Protein AF-A0A4Q4ZYZ2-F1 (afdb_monomer)

Foldseek 3Di:
DPPDPPQAPPAAWFDDPFFIFRDPDPGDHFDFDWDAFPPPQWTFTWGDDPPPWTWTWWWKDAPFKTFTTIDTNLVDDDHDPRMDIGRGFWHQDPQWIDGNAAFFWKWFADPVGTTTIITGRPPDDDPGDIDTDIDGHDDDPPPPPDPPDD

Secondary structure (DSSP, 8-state):
-----TTTTTPPPEEETTEEEE-SS-PPPP-EEEEE-SSTT-EEEEEPPSSSS-EEEEEEESTTEEEEEEEESTTSSPPPTT-EEESS-EEEETTEEEESSS-EEEEEE-TTSSEEEEEE-S-S---S--EEE-EEP-PPPGGG------

Radius of gyration: 15.95 Å; Cα contacts (8 Å, |Δi|>4): 291; chains: 1; bounding box: 36×44×42 Å

Sequence (150 aa):
MRPGHAEIDGRWITSNGSTLGLFVEDQPPVQVFTLESEKKGLVELHTYPIGIVDHALGLQGPPGLLTFVDLPNPRMGDPEDGTVKVWDTFRVSDGKLVNEGEGEWCAFPLQTGGWVVKWYDGSLAVIANYMPVEILMKEVDKGNHNNLQN

Solvent-accessible surface area (backbone atoms only — not comparable to full-atom values): 8968 Å² total; per-residue (Å²): 131,79,89,68,58,76,92,55,65,92,62,60,52,20,66,61,87,47,40,29,19,41,60,80,66,95,57,71,62,71,60,67,50,80,42,81,28,96,47,87,87,23,26,25,40,28,40,74,60,81,71,93,50,53,34,26,40,28,37,40,34,43,80,40,50,23,35,32,27,55,30,73,42,64,95,53,78,80,56,60,92,80,41,44,66,50,41,47,46,29,35,77,55,97,49,27,60,47,62,79,63,77,60,46,43,29,36,31,72,40,97,89,54,37,28,43,34,26,44,36,49,76,76,55,93,74,89,67,77,66,42,82,52,84,51,74,63,75,86,78,72,84,86,74,76,73,93,83,80,132

Nearest PDB structures (foldseek):
  8ae5-assembly2_D  TM=4.854E-01  e=6.035E+00  Macrolepiota procera
  1qwr-assembly2_B  TM=2.408E-01  e=3.606E+00  Bacillus subtilis

pLDDT: mean 87.0, std 15.0, range [35.97, 98.12]

Mean predicted aligned error: 6.72 Å

Structure (mmCIF, N/CA/C/O backbone):
data_AF-A0A4Q4ZYZ2-F1
#
_entry.id   AF-A0A4Q4ZYZ2-F1
#
loop_
_atom_site.group_PDB
_atom_site.id
_atom_site.type_symbol
_atom_site.label_atom_id
_atom_site.label_alt_id
_atom_site.label_comp_id
_atom_site.label_asym_id
_atom_site.label_entity_id
_atom_site.label_seq_id
_atom_site.pdbx_PDB_ins_code
_atom_site.Cartn_x
_atom_site.Cartn_y
_atom_site.Cartn_z
_atom_site.occupancy
_atom_site.B_iso_or_equiv
_atom_site.auth_seq_id
_atom_site.auth_comp_id
_atom_site.auth_asym_id
_atom_site.auth_atom_id
_atom_site.pdbx_PDB_model_num
ATOM 1 N N . MET A 1 1 ? -8.077 -20.537 -18.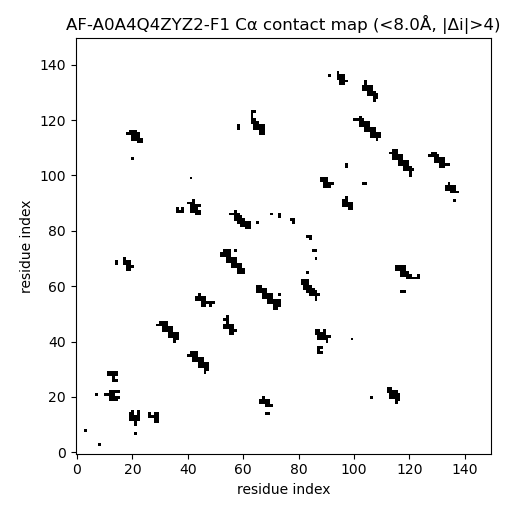767 1.00 40.81 1 MET A N 1
ATOM 2 C CA . MET A 1 1 ? -6.805 -19.996 -18.244 1.00 40.81 1 MET A CA 1
ATOM 3 C C . MET A 1 1 ? -6.846 -18.500 -18.465 1.00 40.81 1 MET A C 1
ATOM 5 O O . MET A 1 1 ? -6.880 -18.095 -19.619 1.00 40.81 1 MET A O 1
ATOM 9 N N . ARG A 1 2 ? -6.958 -17.687 -17.409 1.00 47.28 2 ARG A N 1
ATOM 10 C CA . ARG A 1 2 ? -6.663 -16.256 -17.567 1.00 47.28 2 ARG A CA 1
ATOM 11 C C . ARG A 1 2 ? -5.152 -16.157 -17.813 1.00 47.28 2 ARG A C 1
ATOM 13 O O . ARG A 1 2 ? -4.432 -16.927 -17.173 1.00 47.28 2 ARG A O 1
ATOM 20 N N . PRO A 1 3 ? -4.673 -15.331 -18.751 1.00 48.34 3 PRO A N 1
ATOM 21 C CA . PRO A 1 3 ? -3.246 -15.079 -18.867 1.00 48.34 3 PRO A CA 1
ATOM 22 C C . PRO A 1 3 ? -2.827 -14.365 -17.579 1.00 48.34 3 PRO A C 1
ATOM 24 O O . PRO A 1 3 ? -3.095 -13.182 -17.414 1.00 48.34 3 PRO A O 1
ATOM 27 N N . GLY A 1 4 ? -2.310 -15.123 -16.614 1.00 55.28 4 GLY A N 1
ATOM 28 C CA . GLY A 1 4 ? -1.750 -14.564 -15.392 1.00 55.28 4 GLY A CA 1
ATOM 29 C C . GLY A 1 4 ? -0.442 -13.869 -15.732 1.00 55.28 4 GLY A C 1
ATOM 30 O O . GLY A 1 4 ? 0.353 -14.392 -16.523 1.00 55.28 4 GLY A O 1
ATOM 31 N N . HIS A 1 5 ? -0.229 -12.683 -15.179 1.00 70.38 5 HIS A N 1
ATOM 32 C CA . HIS A 1 5 ? 1.033 -11.977 -15.320 1.00 70.38 5 HIS A CA 1
ATOM 33 C C . HIS A 1 5 ? 2.037 -12.649 -14.385 1.00 70.38 5 HIS A C 1
ATOM 35 O O . HIS A 1 5 ? 2.197 -12.252 -13.235 1.00 70.38 5 HIS A O 1
ATOM 41 N N . ALA A 1 6 ? 2.706 -13.697 -14.881 1.00 75.69 6 ALA A N 1
ATOM 42 C CA . ALA A 1 6 ? 3.619 -14.544 -14.103 1.00 75.69 6 ALA A CA 1
ATOM 43 C C . ALA A 1 6 ? 4.767 -13.774 -13.415 1.00 75.69 6 ALA A C 1
ATOM 45 O O . ALA A 1 6 ? 5.416 -14.298 -12.517 1.00 75.69 6 ALA A O 1
ATOM 46 N N . GLU A 1 7 ? 5.020 -12.534 -13.837 1.00 82.12 7 GLU A N 1
ATOM 47 C CA . GLU A 1 7 ? 5.998 -11.621 -13.242 1.00 82.12 7 GLU A CA 1
ATOM 48 C C . GLU A 1 7 ? 5.518 -10.938 -11.942 1.00 82.12 7 GLU A C 1
ATOM 50 O O . GLU A 1 7 ? 6.343 -10.405 -11.197 1.00 82.12 7 GLU A O 1
ATOM 55 N N . ILE A 1 8 ? 4.211 -10.971 -11.658 1.00 89.00 8 ILE A N 1
ATOM 56 C CA . ILE A 1 8 ? 3.557 -10.365 -10.485 1.00 89.00 8 ILE A CA 1
ATOM 57 C C . ILE A 1 8 ? 2.798 -11.410 -9.663 1.00 89.00 8 ILE A C 1
ATOM 59 O O . ILE A 1 8 ? 2.884 -11.407 -8.433 1.00 89.00 8 ILE A O 1
ATOM 63 N N . ASP A 1 9 ? 2.073 -12.308 -10.328 1.00 90.38 9 ASP A N 1
ATOM 64 C CA . ASP A 1 9 ? 1.175 -13.251 -9.667 1.00 90.38 9 ASP A CA 1
ATOM 65 C C . ASP A 1 9 ? 1.928 -14.145 -8.668 1.00 90.38 9 ASP A C 1
ATOM 67 O O . ASP A 1 9 ? 2.885 -14.841 -9.008 1.00 90.38 9 ASP A O 1
ATOM 71 N N . GLY A 1 10 ? 1.474 -14.136 -7.411 1.00 90.00 10 GLY A N 1
ATOM 72 C CA . GLY A 1 10 ? 2.050 -14.939 -6.328 1.00 90.00 10 GLY A CA 1
ATOM 73 C C . GLY A 1 10 ? 3.340 -14.383 -5.717 1.00 90.00 10 GLY A C 1
ATOM 74 O O . GLY A 1 10 ? 3.915 -15.033 -4.841 1.00 90.00 10 GLY A O 1
ATOM 75 N N . ARG A 1 11 ? 3.802 -13.199 -6.137 1.00 93.00 11 ARG A N 1
ATOM 76 C CA . ARG A 1 11 ? 4.959 -12.541 -5.520 1.00 93.00 11 ARG A CA 1
ATOM 77 C C . ARG A 1 11 ? 4.591 -11.877 -4.194 1.00 93.00 11 ARG A C 1
ATOM 79 O O . ARG A 1 11 ? 3.500 -11.339 -4.026 1.00 93.00 11 ARG A O 1
ATOM 86 N N . TRP A 1 12 ? 5.538 -11.896 -3.260 1.00 94.00 12 TRP A N 1
ATOM 87 C CA . TRP A 1 12 ? 5.416 -11.210 -1.978 1.00 94.00 12 TRP A CA 1
ATOM 88 C C . TRP A 1 12 ? 5.705 -9.718 -2.112 1.00 94.00 12 TRP A C 1
ATOM 90 O O . TRP A 1 12 ? 6.611 -9.329 -2.850 1.00 94.00 12 TRP A O 1
ATOM 100 N N . ILE A 1 13 ? 4.976 -8.903 -1.347 1.00 95.50 13 ILE A N 1
ATOM 101 C CA . ILE A 1 13 ? 5.343 -7.503 -1.134 1.00 95.50 13 ILE A CA 1
ATOM 102 C C . ILE A 1 13 ? 6.561 -7.459 -0.216 1.00 95.50 13 ILE A C 1
ATOM 104 O O . ILE A 1 13 ? 6.556 -8.034 0.875 1.00 95.50 13 ILE A O 1
ATOM 108 N N . THR A 1 14 ? 7.589 -6.756 -0.665 1.00 95.12 14 THR A N 1
ATOM 109 C CA . THR A 1 14 ? 8.820 -6.485 0.073 1.00 95.12 14 THR A CA 1
ATOM 110 C C . THR A 1 14 ? 9.033 -4.977 0.181 1.00 95.12 14 THR A C 1
ATOM 112 O O . THR A 1 14 ? 8.367 -4.194 -0.505 1.00 95.12 14 THR A O 1
ATOM 115 N N . SER A 1 15 ? 9.934 -4.555 1.066 1.00 92.56 15 SER A N 1
ATOM 116 C CA . SER A 1 15 ? 10.340 -3.156 1.195 1.00 92.56 15 SER A CA 1
ATOM 117 C C . SER A 1 15 ? 11.657 -2.885 0.461 1.00 92.56 15 SER A C 1
ATOM 119 O O . SER A 1 15 ? 12.556 -3.723 0.414 1.00 92.56 15 SER A O 1
ATOM 121 N N . ASN A 1 16 ? 11.771 -1.690 -0.114 1.00 91.62 16 ASN A N 1
ATOM 122 C CA . ASN A 1 16 ? 13.023 -1.098 -0.574 1.00 91.62 16 ASN A CA 1
ATOM 123 C C . ASN A 1 16 ? 13.097 0.321 0.003 1.00 91.62 16 ASN A C 1
ATOM 125 O O . ASN A 1 16 ? 12.386 1.230 -0.440 1.00 91.62 16 ASN A O 1
ATOM 129 N N . GLY A 1 17 ? 13.893 0.484 1.062 1.00 89.94 17 GLY A N 1
ATOM 130 C CA . GLY A 1 17 ? 13.773 1.643 1.945 1.00 89.94 17 GLY A CA 1
ATOM 131 C C . GLY A 1 17 ? 12.372 1.693 2.560 1.00 89.94 17 GLY A C 1
ATOM 132 O O . GLY A 1 17 ? 11.910 0.703 3.119 1.00 89.94 17 GLY A O 1
ATOM 133 N N . SER A 1 18 ? 11.680 2.825 2.416 1.00 91.94 18 SER A N 1
ATOM 134 C CA . SER A 1 18 ? 10.287 2.984 2.855 1.00 91.94 18 SER A CA 1
ATOM 135 C C . SER A 1 18 ? 9.255 2.568 1.807 1.00 91.94 18 SER A C 1
ATOM 137 O O . SER A 1 18 ? 8.070 2.571 2.104 1.00 91.94 18 SER A O 1
ATOM 139 N N . THR A 1 19 ? 9.645 2.252 0.570 1.00 95.88 19 THR A N 1
ATOM 140 C CA . THR A 1 19 ? 8.679 1.960 -0.503 1.00 95.88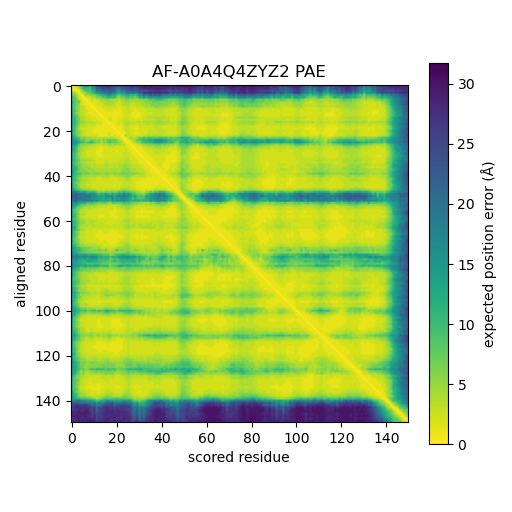 19 THR A CA 1
ATOM 141 C C . THR A 1 19 ? 8.354 0.473 -0.551 1.00 95.88 19 THR A C 1
ATOM 143 O O . THR A 1 19 ? 9.258 -0.357 -0.479 1.00 95.88 19 THR A O 1
ATOM 146 N N . LEU A 1 20 ? 7.076 0.137 -0.721 1.00 96.81 20 LEU A N 1
ATOM 147 C CA . LEU A 1 20 ? 6.588 -1.237 -0.801 1.00 96.81 20 LEU A CA 1
ATOM 148 C C . LEU A 1 20 ? 6.283 -1.637 -2.243 1.00 96.81 20 LEU A C 1
ATOM 150 O O . LEU A 1 20 ? 5.723 -0.870 -3.035 1.00 96.81 20 LEU A O 1
ATOM 154 N N . GLY A 1 21 ? 6.655 -2.863 -2.596 1.00 96.31 21 GLY A N 1
ATOM 155 C CA . GLY A 1 21 ? 6.537 -3.327 -3.967 1.00 96.31 21 GLY A CA 1
ATOM 156 C C . GLY A 1 21 ? 6.968 -4.768 -4.182 1.00 96.31 21 GLY A C 1
ATOM 157 O O . GLY A 1 21 ? 7.105 -5.551 -3.249 1.00 96.31 21 GLY A O 1
ATOM 158 N N . LEU A 1 22 ? 7.167 -5.110 -5.451 1.00 94.88 22 LEU A N 1
ATOM 159 C CA . LEU A 1 22 ? 7.639 -6.407 -5.924 1.00 94.88 22 LEU A CA 1
ATOM 160 C C . LEU A 1 22 ? 9.062 -6.225 -6.453 1.00 94.88 22 LEU A C 1
ATOM 162 O O . LEU A 1 22 ? 9.283 -6.094 -7.662 1.00 94.88 22 LEU A O 1
ATOM 166 N N . PHE A 1 23 ? 10.035 -6.155 -5.551 1.00 92.81 23 PHE A N 1
ATOM 167 C CA . PHE A 1 23 ? 11.424 -5.865 -5.915 1.00 92.81 23 PHE A CA 1
ATOM 168 C C . PHE A 1 23 ? 12.184 -7.121 -6.352 1.00 92.81 23 PHE A C 1
ATOM 170 O O . PHE A 1 23 ? 11.742 -8.243 -6.120 1.00 92.81 23 PHE A O 1
ATOM 177 N N . VAL A 1 24 ? 13.289 -6.942 -7.079 1.00 82.69 24 VAL A N 1
ATOM 178 C CA . VAL A 1 24 ? 14.095 -8.057 -7.619 1.00 82.69 24 VAL A CA 1
ATOM 179 C C . VAL A 1 24 ? 14.995 -8.674 -6.545 1.00 82.69 24 VAL A C 1
ATOM 181 O O . VAL A 1 24 ? 15.320 -9.854 -6.624 1.00 82.69 24 VAL A O 1
ATOM 184 N N . GLU A 1 25 ? 15.381 -7.886 -5.543 1.00 80.25 25 GLU A N 1
ATOM 185 C CA . GLU A 1 25 ? 16.189 -8.359 -4.424 1.00 80.25 25 GLU A CA 1
ATOM 186 C C . GLU A 1 25 ? 15.413 -9.336 -3.538 1.00 80.25 25 GLU A C 1
ATOM 188 O O . GLU A 1 25 ? 14.210 -9.176 -3.313 1.00 80.25 25 GLU A O 1
ATOM 193 N N . ASP A 1 26 ? 16.130 -10.329 -3.012 1.00 73.69 26 ASP A N 1
ATOM 194 C CA . ASP A 1 26 ? 15.601 -11.342 -2.099 1.00 73.69 26 ASP A CA 1
ATOM 195 C C . ASP A 1 26 ? 15.463 -10.766 -0.681 1.00 73.69 26 ASP A C 1
ATOM 197 O O . ASP A 1 26 ? 16.219 -11.082 0.238 1.00 73.69 26 ASP A O 1
ATOM 201 N N . GLN A 1 27 ? 14.535 -9.823 -0.535 1.00 84.44 27 GLN A N 1
ATOM 202 C CA . GLN A 1 27 ? 14.126 -9.272 0.752 1.00 84.44 27 GLN A CA 1
ATOM 203 C C . GLN A 1 27 ? 13.014 -10.149 1.346 1.00 84.44 27 GLN A C 1
ATOM 205 O O . GLN A 1 27 ? 12.161 -10.650 0.603 1.00 84.44 27 GLN A O 1
ATOM 210 N N . PRO A 1 28 ? 12.968 -10.328 2.678 1.00 89.25 28 PRO A N 1
ATOM 211 C CA . PRO A 1 28 ? 11.874 -11.052 3.302 1.00 89.25 28 PRO A CA 1
ATOM 212 C C . PRO A 1 28 ? 10.533 -10.348 3.021 1.00 89.25 28 PRO A C 1
ATOM 214 O O . PRO A 1 28 ? 10.484 -9.115 2.962 1.00 89.25 28 PRO A O 1
ATOM 217 N N . PRO A 1 29 ? 9.429 -11.106 2.878 1.00 92.44 29 PRO A N 1
ATOM 218 C CA . PRO A 1 29 ? 8.094 -10.530 2.785 1.00 92.44 29 PRO A CA 1
ATOM 219 C C . PRO A 1 29 ? 7.803 -9.610 3.969 1.00 92.44 29 PRO A C 1
ATOM 221 O O . PRO A 1 29 ? 8.149 -9.937 5.109 1.00 92.44 29 PRO A O 1
ATOM 224 N N . VAL A 1 30 ? 7.112 -8.500 3.714 1.00 92.75 30 VAL A N 1
ATOM 225 C CA . VAL A 1 30 ? 6.629 -7.631 4.790 1.00 92.75 30 VAL A CA 1
ATOM 226 C C . VAL A 1 30 ? 5.620 -8.397 5.639 1.00 92.75 30 VAL A C 1
ATOM 228 O O . VAL A 1 30 ? 4.642 -8.946 5.131 1.00 92.75 30 VAL A O 1
ATOM 231 N N . GLN A 1 31 ? 5.867 -8.426 6.946 1.00 93.25 31 GLN A N 1
ATOM 232 C CA . GLN A 1 31 ? 4.974 -9.018 7.933 1.00 93.25 31 GLN A CA 1
ATOM 233 C C . GLN A 1 31 ? 4.370 -7.915 8.787 1.00 93.25 31 GLN A C 1
ATOM 235 O O . GLN A 1 31 ? 5.077 -7.012 9.238 1.00 93.25 31 GLN A O 1
ATOM 240 N N . VAL A 1 32 ? 3.066 -8.018 9.024 1.00 93.69 32 VAL A N 1
ATOM 241 C CA . VAL A 1 32 ? 2.313 -7.050 9.816 1.00 93.69 32 VAL A CA 1
ATOM 242 C C . VAL A 1 32 ? 1.390 -7.738 10.804 1.00 93.69 32 VAL A C 1
ATOM 244 O O . VAL A 1 32 ? 0.969 -8.878 10.598 1.00 93.69 32 VAL A O 1
ATOM 247 N N . PHE A 1 33 ? 1.026 -7.005 11.845 1.00 92.38 33 PHE A N 1
ATOM 248 C CA . PHE A 1 33 ? -0.133 -7.276 12.676 1.00 92.38 33 PHE A CA 1
ATOM 249 C C . PHE A 1 33 ? -1.138 -6.131 12.531 1.00 92.38 33 PHE A C 1
ATOM 251 O O . PHE A 1 33 ? -0.781 -4.985 12.262 1.00 92.38 33 PHE A O 1
ATOM 258 N N . THR A 1 34 ? -2.417 -6.455 12.678 1.00 92.69 34 THR A N 1
ATOM 259 C CA . THR A 1 34 ? -3.501 -5.482 12.548 1.00 92.69 34 THR A CA 1
ATOM 260 C C . THR A 1 34 ? -3.849 -4.890 13.905 1.00 92.69 34 THR A C 1
ATOM 262 O O . THR A 1 34 ? -4.069 -5.645 14.856 1.00 92.69 34 THR A O 1
ATOM 265 N N . LEU A 1 35 ? -3.984 -3.569 13.974 1.00 93.62 35 LEU A N 1
ATOM 266 C CA . LEU A 1 35 ? -4.646 -2.869 15.076 1.00 93.62 35 LEU A CA 1
ATOM 267 C C . LEU A 1 35 ? -5.947 -2.242 14.570 1.00 93.62 35 LEU A C 1
ATOM 269 O O . LEU A 1 35 ? -6.052 -1.899 13.394 1.00 93.62 35 LEU A O 1
ATOM 273 N N . GLU A 1 36 ? -6.952 -2.114 15.434 1.00 94.44 36 GLU A N 1
ATOM 274 C CA . GLU A 1 36 ? -8.160 -1.361 15.084 1.00 94.44 36 GLU A CA 1
ATOM 275 C C . GLU A 1 36 ? -7.817 0.125 14.940 1.00 94.44 36 GLU A C 1
ATOM 277 O O . GLU A 1 36 ? -7.173 0.701 15.816 1.00 94.44 36 GLU A O 1
ATOM 282 N N . SER A 1 37 ? -8.261 0.733 13.840 1.00 94.31 37 SER A N 1
ATOM 283 C CA . SER A 1 37 ? -8.183 2.181 13.647 1.00 94.31 37 SER A CA 1
ATOM 284 C C . SER A 1 37 ? -9.233 2.888 14.509 1.00 94.31 37 SER A C 1
ATOM 286 O O . SER A 1 37 ? -10.291 2.334 14.823 1.00 94.31 37 SER A O 1
ATOM 288 N N . GLU A 1 38 ? -8.991 4.159 14.832 1.00 93.75 38 GLU A N 1
ATOM 289 C CA . GLU A 1 38 ? -10.004 5.042 15.429 1.00 93.75 38 GLU A CA 1
ATOM 290 C C . GLU A 1 38 ? -11.220 5.233 14.493 1.00 93.75 38 GLU A C 1
ATOM 292 O O . GLU A 1 38 ? -12.331 5.536 14.942 1.00 93.75 38 GLU A O 1
ATOM 297 N N . LYS A 1 39 ? -11.037 5.002 13.185 1.00 93.94 39 LYS A N 1
ATOM 298 C CA . LYS A 1 39 ? -12.102 4.982 12.178 1.00 93.94 39 LYS A CA 1
ATOM 299 C C . LYS A 1 39 ? -12.779 3.612 12.147 1.00 93.94 39 LYS A C 1
ATOM 301 O O . LYS A 1 39 ? -12.167 2.573 11.904 1.00 93.94 39 LYS A O 1
ATOM 306 N N . LYS A 1 40 ? -14.096 3.612 12.363 1.00 93.50 40 LYS A N 1
ATOM 307 C CA . LYS A 1 40 ? -14.890 2.388 12.523 1.00 93.50 40 LYS A CA 1
ATOM 308 C C . LYS A 1 40 ? -14.780 1.452 11.312 1.00 93.50 40 LYS A C 1
ATOM 310 O O . LYS A 1 40 ? -15.204 1.792 10.211 1.00 93.50 40 LYS A O 1
ATOM 315 N N . GLY A 1 41 ? -14.353 0.215 11.563 1.00 92.50 41 GLY A N 1
ATOM 316 C CA . GLY A 1 41 ? -14.287 -0.840 10.545 1.00 92.50 41 GLY A CA 1
ATOM 317 C C . GLY A 1 41 ? -13.056 -0.760 9.639 1.00 92.50 41 GLY A C 1
ATOM 318 O O . GLY A 1 41 ? -13.058 -1.389 8.573 1.00 92.50 41 GLY A O 1
ATOM 319 N N . LEU A 1 42 ? -12.048 0.009 10.054 1.00 97.06 42 LEU A N 1
ATOM 320 C CA . LEU A 1 42 ? -10.731 0.085 9.438 1.00 97.06 42 LEU A CA 1
ATOM 321 C C . LEU A 1 42 ? -9.653 -0.422 10.397 1.00 97.06 42 LEU A C 1
ATOM 323 O O . LEU A 1 42 ? -9.873 -0.551 11.604 1.00 97.06 42 LEU A O 1
ATOM 327 N N . VAL A 1 43 ? -8.485 -0.710 9.840 1.00 96.44 43 VAL A N 1
ATOM 328 C CA . VAL A 1 43 ? -7.324 -1.233 10.554 1.00 96.44 43 VAL A CA 1
ATOM 329 C C . VAL A 1 43 ? -6.064 -0.447 10.207 1.00 96.44 43 VAL A C 1
ATOM 331 O O . VAL A 1 43 ? -5.922 0.076 9.100 1.00 96.44 43 VAL A O 1
ATOM 334 N N . GLU A 1 44 ? -5.138 -0.414 11.157 1.00 96.25 44 GLU A N 1
ATOM 335 C CA . GLU A 1 44 ? -3.744 -0.012 10.976 1.00 96.25 44 GLU A CA 1
ATOM 336 C C . GLU A 1 44 ? -2.897 -1.287 10.779 1.00 96.25 44 GLU A C 1
ATOM 338 O O . GLU A 1 44 ? -3.120 -2.302 11.450 1.00 96.25 44 GLU A O 1
ATOM 343 N N . LEU A 1 45 ? -1.939 -1.268 9.845 1.00 95.81 45 LEU A N 1
ATOM 344 C CA . LEU A 1 45 ? -1.068 -2.412 9.536 1.00 95.81 45 LEU A CA 1
ATOM 345 C C . LEU A 1 45 ? 0.333 -2.182 10.103 1.00 95.81 45 LEU A C 1
ATOM 347 O O . LEU A 1 45 ? 1.197 -1.652 9.410 1.00 95.81 45 LEU A O 1
ATOM 351 N N . HIS A 1 46 ? 0.574 -2.579 11.346 1.00 94.12 46 HIS A N 1
ATOM 352 C CA . HIS A 1 46 ? 1.857 -2.339 12.006 1.00 94.12 46 HIS A CA 1
ATOM 353 C C . HIS A 1 46 ? 2.865 -3.436 11.684 1.00 94.12 46 HIS A C 1
ATOM 355 O O . HIS A 1 46 ? 2.522 -4.619 11.698 1.00 94.12 46 HIS A O 1
ATOM 361 N N . THR A 1 47 ? 4.113 -3.068 11.412 1.00 90.62 47 THR A N 1
ATOM 362 C CA . THR A 1 47 ? 5.204 -4.038 11.266 1.00 90.62 47 THR A CA 1
ATOM 363 C C . THR A 1 47 ? 5.786 -4.374 12.638 1.00 90.62 47 THR A C 1
ATOM 365 O O . THR A 1 47 ? 5.646 -3.621 13.605 1.00 90.62 47 THR A O 1
ATOM 368 N N . TYR A 1 48 ? 6.423 -5.541 12.765 1.00 78.38 48 TYR A N 1
ATOM 369 C CA . TYR A 1 48 ? 7.161 -5.850 13.989 1.00 78.38 48 TYR A CA 1
ATOM 370 C C . TYR A 1 48 ? 8.260 -4.803 14.200 1.00 78.38 48 TYR A C 1
ATOM 372 O O . TYR A 1 48 ? 8.960 -4.473 13.240 1.00 78.38 48 TYR A O 1
ATOM 380 N N . PRO A 1 49 ? 8.439 -4.294 15.430 1.00 63.16 49 PRO A N 1
ATOM 381 C CA . PRO A 1 49 ? 9.332 -3.175 15.666 1.00 63.16 49 PRO A CA 1
ATOM 382 C C . PRO A 1 49 ? 10.756 -3.516 15.221 1.00 63.16 49 PRO A C 1
ATOM 384 O O . PRO A 1 49 ? 11.407 -4.410 15.768 1.00 63.16 49 PRO A O 1
ATOM 387 N N . ILE A 1 50 ? 11.262 -2.759 14.248 1.00 54.50 50 ILE A N 1
ATOM 388 C CA . ILE A 1 50 ? 12.690 -2.703 13.944 1.00 54.50 50 ILE A CA 1
ATOM 389 C C . ILE A 1 50 ? 13.305 -1.748 14.981 1.0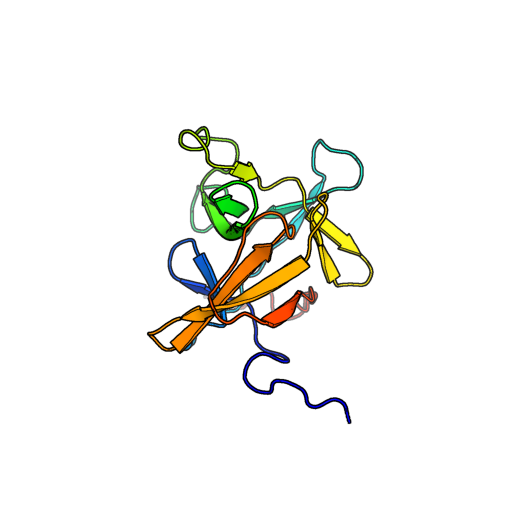0 54.50 50 ILE A C 1
ATOM 391 O O . ILE A 1 50 ? 13.528 -0.567 14.732 1.00 54.50 50 ILE A O 1
ATOM 395 N N . GLY A 1 51 ? 13.512 -2.240 16.207 1.00 61.72 51 GLY A N 1
ATOM 396 C CA . GLY A 1 51 ? 14.035 -1.443 17.324 1.00 61.72 51 GLY A CA 1
ATOM 397 C C . GLY A 1 51 ? 12.949 -0.855 18.234 1.00 61.72 51 GLY A C 1
ATOM 398 O O . GLY A 1 51 ? 12.085 -1.583 18.704 1.00 61.72 51 GLY A O 1
ATOM 399 N N . ILE A 1 52 ? 13.034 0.442 18.561 1.00 69.38 52 ILE A N 1
ATOM 400 C CA . ILE A 1 52 ?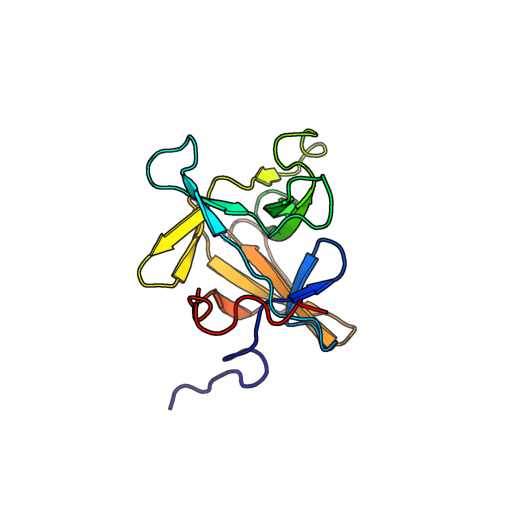 12.110 1.135 19.492 1.00 69.38 52 ILE A CA 1
ATOM 401 C C . ILE A 1 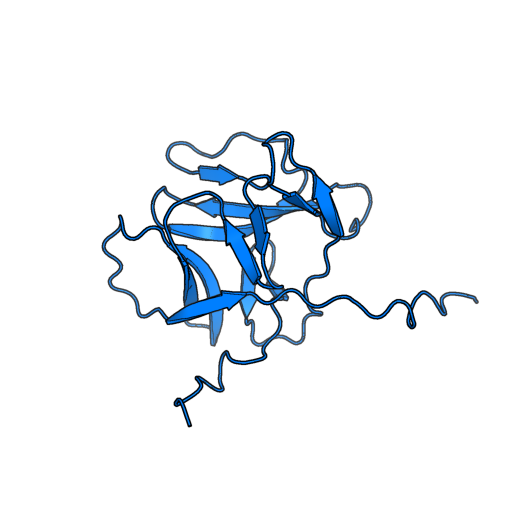52 ? 11.066 2.014 18.787 1.00 69.38 52 ILE A C 1
ATOM 403 O O . ILE A 1 52 ? 10.297 2.706 19.449 1.00 69.38 52 ILE A O 1
ATOM 407 N N . VAL A 1 53 ? 11.096 2.049 17.455 1.00 82.88 53 VAL A N 1
ATOM 408 C CA . VAL A 1 53 ? 10.238 2.905 16.633 1.00 82.88 53 VAL A CA 1
ATOM 409 C C . VAL A 1 53 ? 9.015 2.099 16.212 1.00 82.88 53 VAL A C 1
ATOM 411 O O . VAL A 1 53 ? 9.151 0.950 15.796 1.00 82.88 53 VAL A O 1
ATOM 414 N N . ASP A 1 54 ? 7.831 2.695 16.344 1.00 88.25 54 ASP A N 1
ATOM 415 C CA . ASP A 1 54 ? 6.598 2.130 15.798 1.00 88.25 54 ASP A CA 1
ATOM 416 C C . ASP A 1 54 ? 6.573 2.343 14.284 1.00 88.25 54 ASP A C 1
ATOM 418 O O . ASP A 1 54 ? 6.922 3.420 13.802 1.00 88.25 54 ASP A O 1
ATOM 422 N N . HIS A 1 55 ? 6.177 1.324 13.539 1.00 92.94 55 HIS A N 1
ATOM 423 C CA . HIS A 1 55 ? 6.130 1.350 12.085 1.00 92.94 55 HIS A CA 1
ATOM 424 C C . HIS A 1 55 ? 4.781 0.816 11.625 1.00 92.94 55 HIS A C 1
ATOM 426 O O . HIS A 1 55 ? 4.332 -0.230 12.098 1.00 92.94 55 HIS A O 1
ATOM 432 N N . ALA A 1 56 ? 4.158 1.505 10.674 1.00 95.06 56 ALA A N 1
ATOM 433 C CA . ALA A 1 56 ? 2.942 1.030 10.031 1.00 95.06 56 ALA A CA 1
ATOM 434 C C . ALA A 1 56 ? 3.012 1.211 8.523 1.00 95.06 56 ALA A C 1
ATOM 436 O O . ALA A 1 56 ? 3.567 2.189 8.021 1.00 95.06 56 ALA A O 1
ATOM 437 N N . LEU A 1 57 ? 2.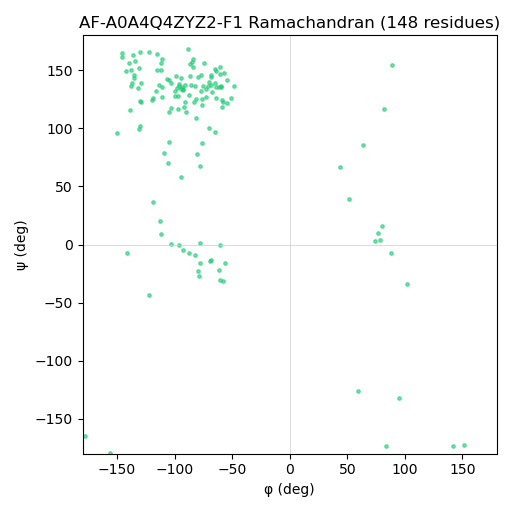406 0.281 7.791 1.00 96.75 57 LEU A N 1
ATOM 438 C CA . LEU A 1 57 ? 2.212 0.467 6.366 1.00 96.75 57 LEU A CA 1
ATOM 439 C C . LEU A 1 57 ? 1.208 1.596 6.150 1.00 96.75 57 LEU A C 1
ATOM 441 O O . LEU A 1 57 ? 0.260 1.767 6.916 1.00 96.75 57 LEU A O 1
ATOM 445 N N . GLY A 1 58 ? 1.407 2.356 5.087 1.00 96.75 58 GLY A N 1
ATOM 446 C CA . GLY A 1 58 ? 0.594 3.510 4.767 1.00 96.75 58 GLY A CA 1
ATOM 447 C C . GLY A 1 58 ? 0.631 3.856 3.292 1.00 96.75 58 GLY A C 1
ATOM 448 O O . GLY A 1 58 ? 1.259 3.191 2.471 1.00 96.75 58 GLY A O 1
ATOM 449 N N . LEU A 1 59 ? -0.084 4.918 2.963 1.00 97.19 59 LEU A N 1
ATOM 450 C CA . LEU A 1 59 ? -0.179 5.499 1.640 1.00 97.19 59 LEU A CA 1
ATOM 451 C C . LEU A 1 59 ? 0.354 6.927 1.704 1.00 97.19 59 LEU A C 1
ATOM 453 O O . LEU A 1 59 ? -0.105 7.728 2.522 1.00 97.19 59 LEU A O 1
ATOM 457 N N . GLN A 1 60 ? 1.313 7.244 0.834 1.00 96.19 60 GLN A N 1
ATOM 458 C CA . GLN A 1 60 ? 1.912 8.574 0.758 1.00 96.19 60 GLN A CA 1
ATOM 459 C C . GLN A 1 60 ? 2.107 9.031 -0.690 1.00 96.19 60 GLN A C 1
ATOM 461 O O . GLN A 1 60 ? 2.587 8.276 -1.539 1.00 96.19 60 GLN A O 1
ATOM 466 N N . GLY A 1 61 ? 1.769 10.284 -0.987 1.00 94.88 61 GLY A N 1
ATOM 467 C CA . GLY A 1 61 ? 1.974 10.869 -2.313 1.00 94.88 61 GLY A CA 1
ATOM 468 C C . GLY A 1 61 ? 0.971 11.968 -2.648 1.00 94.88 61 GLY A C 1
ATOM 469 O O . GLY A 1 61 ? 0.206 12.383 -1.782 1.00 94.88 61 GLY A O 1
ATOM 470 N N . PRO A 1 62 ? 0.957 12.466 -3.892 1.00 94.06 62 PRO A N 1
ATOM 471 C CA . PRO A 1 62 ? -0.054 13.422 -4.325 1.00 94.06 62 PRO A CA 1
ATOM 472 C C . PRO A 1 62 ? -1.460 12.789 -4.304 1.00 94.06 62 PRO A C 1
ATOM 474 O O . PRO A 1 62 ? -1.585 11.588 -4.574 1.00 94.06 62 PRO A O 1
ATOM 477 N N . PRO A 1 63 ? -2.526 13.575 -4.056 1.00 93.50 63 PRO A N 1
ATOM 478 C CA . PRO A 1 63 ? -3.898 13.128 -4.278 1.00 93.50 63 PRO A CA 1
ATOM 479 C C . PRO A 1 63 ? -4.030 12.493 -5.664 1.00 93.50 63 PRO A C 1
ATOM 481 O O . PRO A 1 63 ? -3.477 13.015 -6.633 1.00 93.50 63 PRO A O 1
ATOM 484 N N . GLY A 1 64 ? -4.723 11.363 -5.757 1.00 94.75 64 GLY A N 1
ATOM 485 C CA . GLY A 1 64 ? -4.884 10.645 -7.014 1.00 94.75 64 GLY A CA 1
ATOM 486 C C . GLY A 1 64 ? -4.006 9.416 -7.195 1.00 94.75 64 GLY A C 1
ATOM 487 O O . GLY A 1 64 ? -4.428 8.438 -7.811 1.00 94.75 64 GLY A O 1
ATOM 488 N N . LEU A 1 65 ? -2.779 9.439 -6.666 1.00 96.31 65 LEU A N 1
ATOM 489 C CA . LEU A 1 65 ? -1.828 8.340 -6.829 1.00 96.31 65 LEU A CA 1
ATOM 490 C C . LEU A 1 65 ? -0.895 8.243 -5.622 1.00 96.31 65 LEU A C 1
ATOM 492 O O . LEU A 1 65 ? 0.150 8.897 -5.555 1.00 96.31 65 LEU A O 1
ATOM 496 N N . LEU A 1 66 ? -1.260 7.373 -4.687 1.00 97.12 66 LEU A N 1
ATOM 497 C CA . LEU A 1 66 ? -0.554 7.201 -3.423 1.00 97.12 66 LEU A CA 1
ATOM 498 C C . LEU A 1 66 ? 0.361 5.984 -3.481 1.00 97.12 66 LEU A C 1
ATOM 500 O O . LEU A 1 66 ? -0.041 4.903 -3.896 1.00 97.12 66 LEU A O 1
ATOM 504 N N . THR A 1 67 ? 1.604 6.148 -3.056 1.00 97.62 67 THR A N 1
ATOM 505 C CA . THR A 1 67 ? 2.583 5.060 -3.001 1.00 97.62 67 THR A CA 1
ATOM 506 C C . THR A 1 67 ? 2.388 4.258 -1.721 1.00 97.62 67 THR A C 1
ATOM 508 O O . THR A 1 67 ? 2.207 4.853 -0.660 1.00 97.62 67 THR A O 1
ATOM 511 N N . PHE A 1 68 ? 2.430 2.927 -1.815 1.00 98.12 68 PHE A N 1
ATOM 512 C CA . PHE A 1 68 ? 2.394 2.056 -0.644 1.00 98.12 68 PHE A CA 1
ATOM 513 C C . PHE A 1 68 ? 3.758 2.073 0.047 1.00 98.12 68 PHE A C 1
ATOM 515 O O . PHE A 1 68 ? 4.786 1.852 -0.597 1.00 98.12 68 PHE A O 1
ATOM 522 N N . VAL A 1 69 ? 3.775 2.399 1.336 1.00 97.06 69 VAL A N 1
ATOM 523 C CA . VAL A 1 69 ? 4.999 2.716 2.080 1.00 97.06 69 VAL A CA 1
ATOM 524 C C . VAL A 1 69 ? 4.996 2.122 3.486 1.00 97.06 69 VAL A C 1
ATOM 526 O O . VAL A 1 69 ? 3.937 1.879 4.048 1.00 97.06 69 VAL A O 1
ATOM 529 N N . ASP A 1 70 ? 6.179 1.916 4.053 1.00 94.88 70 ASP A N 1
ATOM 530 C CA . ASP A 1 70 ? 6.421 1.723 5.486 1.00 94.88 70 ASP A CA 1
ATOM 531 C C . ASP A 1 70 ? 6.711 3.094 6.128 1.00 94.88 70 ASP A C 1
ATOM 533 O O . ASP A 1 70 ? 7.661 3.785 5.739 1.00 94.88 70 ASP A O 1
ATOM 537 N N . LEU A 1 71 ? 5.861 3.510 7.070 1.00 93.38 71 LEU A N 1
ATOM 538 C CA . LEU A 1 71 ? 5.920 4.799 7.755 1.00 93.38 71 LEU A CA 1
ATOM 539 C C . LEU A 1 71 ? 6.450 4.635 9.190 1.00 93.38 71 LEU A C 1
ATOM 541 O O . LEU A 1 71 ? 5.740 4.086 10.038 1.00 93.38 71 LEU A O 1
ATOM 545 N N . PRO A 1 72 ? 7.636 5.185 9.512 1.00 91.25 72 PRO A N 1
ATOM 546 C CA . PRO A 1 72 ? 8.107 5.271 10.890 1.00 91.25 72 PRO A CA 1
ATOM 547 C C . PRO A 1 72 ? 7.322 6.338 11.661 1.00 91.25 72 PRO A C 1
ATOM 549 O O . PRO A 1 72 ? 7.166 7.465 11.188 1.00 91.25 72 PRO A O 1
ATOM 552 N N . ASN A 1 73 ? 6.885 6.002 12.876 1.00 87.94 73 ASN A N 1
ATOM 553 C CA . ASN A 1 73 ? 6.029 6.816 13.740 1.00 87.94 73 ASN A CA 1
ATOM 554 C C . ASN A 1 73 ? 4.880 7.450 12.939 1.00 87.94 73 ASN A C 1
ATOM 556 O O . ASN A 1 73 ? 4.851 8.670 12.774 1.00 87.94 73 ASN A O 1
ATOM 560 N N . PRO A 1 74 ? 3.936 6.656 12.414 1.00 86.81 74 PRO A N 1
ATOM 561 C CA . 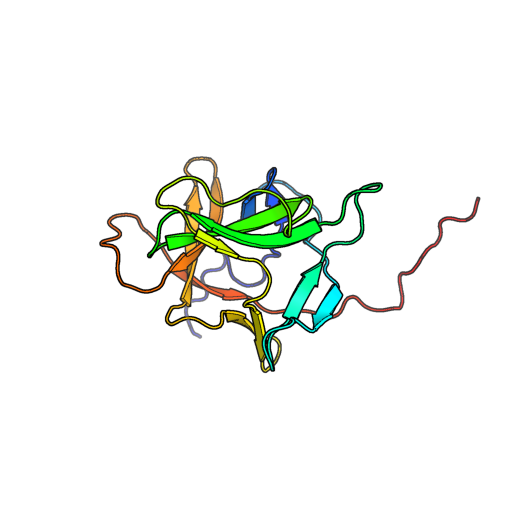PRO A 1 74 ? 2.981 7.120 11.408 1.00 86.81 74 PRO A CA 1
ATOM 562 C C . PRO A 1 74 ? 2.134 8.317 11.883 1.00 86.81 74 PRO A C 1
ATOM 564 O O . PRO A 1 74 ? 1.852 9.220 11.098 1.00 86.81 74 PRO A O 1
ATOM 567 N N . ARG A 1 75 ? 1.857 8.386 13.194 1.00 87.56 75 ARG A N 1
ATOM 568 C CA . ARG A 1 75 ? 1.158 9.484 13.892 1.00 87.56 75 ARG A CA 1
ATOM 569 C C . ARG A 1 75 ? 1.935 10.808 13.953 1.00 87.56 75 ARG A C 1
ATOM 571 O O . ARG A 1 75 ? 1.371 11.824 14.343 1.00 87.56 75 ARG A O 1
ATOM 578 N N . MET A 1 76 ? 3.226 10.799 13.631 1.00 82.69 76 MET A N 1
ATOM 579 C CA . MET A 1 76 ? 4.121 11.953 13.708 1.00 82.69 76 MET A CA 1
ATOM 580 C C . MET A 1 76 ? 4.447 12.492 12.321 1.00 82.69 76 MET A C 1
ATOM 582 O O . MET A 1 76 ? 4.710 11.728 11.395 1.00 82.69 76 MET A O 1
ATOM 586 N N . GLY A 1 77 ? 4.539 13.816 12.212 1.00 76.81 77 GLY A N 1
ATOM 587 C CA . GLY A 1 77 ? 4.918 14.507 10.984 1.00 76.81 77 GLY A CA 1
ATOM 588 C C . GLY A 1 77 ? 3.738 14.654 10.032 1.00 76.81 77 GLY A C 1
ATOM 589 O O . GLY A 1 77 ? 3.202 13.659 9.533 1.00 76.81 77 GLY A O 1
ATOM 590 N N . ASP A 1 78 ? 3.372 15.905 9.785 1.00 82.38 78 ASP A N 1
ATOM 591 C CA . ASP A 1 78 ? 2.353 16.259 8.808 1.00 82.38 78 ASP A CA 1
ATOM 592 C C . ASP A 1 78 ? 2.815 15.882 7.392 1.00 82.38 78 ASP A C 1
ATOM 594 O O . ASP A 1 78 ? 4.023 15.840 7.122 1.00 82.38 78 ASP A O 1
ATOM 598 N N . PRO A 1 79 ? 1.880 15.568 6.479 1.00 86.06 79 PRO A N 1
ATOM 599 C CA . PRO A 1 79 ? 2.219 15.445 5.071 1.00 86.06 79 PRO A CA 1
ATOM 600 C C . PRO A 1 79 ? 2.849 16.747 4.563 1.00 86.06 79 PRO A C 1
ATOM 602 O O . PRO A 1 79 ? 2.497 17.841 5.001 1.00 86.06 79 PRO A O 1
ATOM 605 N N . GLU A 1 80 ? 3.763 16.625 3.603 1.00 87.69 80 GLU A N 1
ATOM 606 C CA . GLU A 1 80 ? 4.263 17.784 2.866 1.00 87.69 80 GLU A CA 1
ATOM 607 C C . GLU A 1 80 ? 3.107 18.479 2.128 1.00 87.69 80 GLU A C 1
ATOM 609 O O . GLU A 1 80 ? 2.125 17.828 1.749 1.00 87.69 80 GLU A O 1
ATOM 614 N N . ASP A 1 81 ? 3.230 19.788 1.890 1.00 89.00 81 ASP A N 1
ATOM 615 C CA . ASP A 1 81 ? 2.196 20.578 1.218 1.00 89.00 81 ASP A CA 1
ATOM 616 C C . ASP A 1 81 ? 1.749 19.932 -0.103 1.00 89.00 81 ASP A C 1
ATOM 618 O O . ASP A 1 81 ? 2.548 19.635 -0.993 1.00 89.00 81 ASP A O 1
ATOM 622 N N . GLY A 1 82 ? 0.437 19.728 -0.239 1.00 88.19 82 GLY A N 1
ATOM 623 C CA . GLY A 1 82 ? -0.158 19.122 -1.431 1.00 88.19 82 GLY A CA 1
ATOM 624 C C . GLY A 1 82 ? 0.011 17.603 -1.533 1.00 88.19 82 GLY A C 1
ATOM 625 O O . GLY A 1 82 ? -0.328 17.035 -2.572 1.00 88.19 82 GLY A O 1
ATOM 626 N N . THR A 1 83 ? 0.491 16.937 -0.481 1.00 93.00 83 THR A N 1
ATOM 627 C CA . THR A 1 83 ? 0.559 15.473 -0.398 1.00 93.00 83 THR A CA 1
ATOM 628 C C . THR A 1 83 ? -0.427 14.917 0.626 1.00 93.00 83 THR A C 1
ATOM 630 O O . THR A 1 83 ? -0.922 15.606 1.515 1.00 93.00 83 THR A O 1
ATOM 633 N N . VAL A 1 84 ? -0.738 13.639 0.472 1.00 94.25 84 VAL A N 1
ATOM 634 C CA . VAL A 1 84 ? -1.504 12.821 1.404 1.00 94.25 84 VAL A CA 1
ATOM 635 C C . VAL A 1 84 ? -0.524 11.896 2.116 1.00 94.25 84 VAL A C 1
ATOM 637 O O . VAL A 1 84 ? 0.394 11.362 1.491 1.00 94.25 84 VAL A O 1
ATOM 640 N N . LYS A 1 85 ? -0.752 11.682 3.412 1.00 95.50 85 LYS A N 1
ATOM 641 C CA . LYS A 1 85 ? -0.102 10.660 4.236 1.00 95.50 85 LYS A CA 1
ATOM 642 C C . LYS A 1 85 ? -1.161 10.044 5.148 1.00 95.50 85 LYS A C 1
ATOM 644 O O . LYS A 1 85 ? -1.720 10.748 5.984 1.00 95.50 85 LYS A O 1
ATOM 649 N N . VAL A 1 86 ? -1.445 8.756 4.974 1.00 95.25 86 VAL A N 1
ATOM 650 C CA . VAL A 1 86 ? -2.437 8.009 5.770 1.00 95.25 86 VAL A CA 1
ATOM 651 C C . VAL A 1 86 ? -1.945 6.589 6.047 1.00 95.25 86 VAL A C 1
ATOM 653 O O . VAL A 1 86 ? -1.212 6.024 5.242 1.00 95.25 86 VAL A O 1
ATOM 656 N N . TRP A 1 87 ? -2.337 6.006 7.176 1.00 95.88 87 TRP A N 1
ATOM 657 C CA . TRP A 1 87 ? -1.961 4.636 7.579 1.00 95.88 87 TRP A CA 1
ATOM 658 C C . TRP A 1 87 ? -3.111 3.870 8.252 1.00 95.88 87 TRP A C 1
ATOM 660 O O . TRP A 1 87 ? -3.011 2.673 8.506 1.00 95.88 87 TRP A O 1
ATOM 670 N N . ASP A 1 88 ? -4.215 4.565 8.527 1.00 96.12 88 ASP A N 1
ATOM 671 C CA . ASP A 1 88 ? -5.343 4.124 9.346 1.00 96.12 88 ASP A CA 1
ATOM 672 C C . ASP A 1 88 ? -6.623 3.920 8.517 1.00 96.12 88 ASP A C 1
ATOM 674 O O . ASP A 1 88 ? -7.730 3.942 9.059 1.00 96.12 88 ASP A O 1
ATOM 678 N N . THR A 1 89 ? -6.472 3.759 7.198 1.00 95.88 89 THR A N 1
ATOM 679 C CA . THR A 1 89 ? -7.557 3.720 6.203 1.00 95.88 89 THR A CA 1
ATOM 680 C C . THR A 1 89 ? -7.751 2.348 5.558 1.00 95.88 89 THR A C 1
ATOM 682 O O . THR A 1 89 ? -8.499 2.216 4.590 1.00 95.88 89 THR A O 1
ATOM 685 N N . PHE A 1 90 ? -7.083 1.306 6.055 1.00 97.44 90 PHE A N 1
ATOM 686 C CA . PHE A 1 90 ? -7.146 -0.020 5.446 1.00 97.44 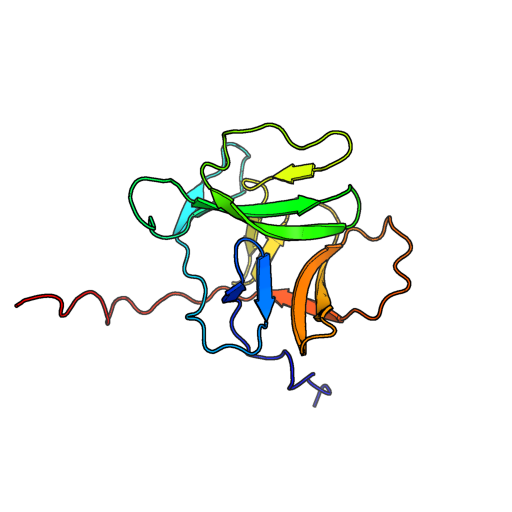90 PHE A CA 1
ATOM 687 C C . PHE A 1 90 ? -8.324 -0.846 5.950 1.00 97.44 90 PHE A C 1
ATOM 689 O O . PHE A 1 90 ? -8.797 -0.689 7.071 1.00 97.44 90 PHE A O 1
ATOM 696 N N . ARG A 1 91 ? -8.757 -1.809 5.140 1.00 96.00 91 ARG A N 1
ATOM 697 C CA . ARG A 1 91 ? -9.642 -2.902 5.552 1.00 96.00 91 ARG A CA 1
ATOM 698 C C . ARG A 1 91 ? -9.115 -4.209 4.979 1.00 96.00 91 ARG A C 1
ATOM 700 O O . ARG A 1 91 ? -8.641 -4.250 3.847 1.00 96.00 91 ARG A O 1
ATOM 707 N N . VAL A 1 92 ? -9.245 -5.290 5.742 1.00 93.38 92 VAL A N 1
ATOM 708 C CA . VAL A 1 92 ? -9.041 -6.648 5.230 1.00 93.38 92 VAL A CA 1
ATOM 709 C C . VAL A 1 92 ? -10.411 -7.285 5.014 1.00 93.38 92 VAL A C 1
ATOM 711 O O . VAL A 1 92 ? -11.180 -7.436 5.961 1.00 93.38 92 VAL A O 1
ATOM 714 N N . SER A 1 93 ? -10.737 -7.621 3.767 1.00 90.50 93 SER A N 1
ATOM 715 C CA . SER A 1 93 ? -12.010 -8.242 3.380 1.00 90.50 93 SER A CA 1
ATOM 716 C C . SER A 1 93 ? -11.728 -9.471 2.530 1.00 90.50 93 SER A C 1
ATOM 718 O O . SER A 1 93 ? -11.050 -9.362 1.514 1.00 90.50 93 SER A O 1
ATOM 720 N N . ASP A 1 94 ? -12.216 -10.642 2.942 1.00 91.06 94 ASP A N 1
ATOM 721 C CA . ASP A 1 94 ? -11.984 -11.919 2.245 1.00 91.06 94 ASP A CA 1
ATOM 722 C C . ASP A 1 94 ? -10.496 -12.199 1.948 1.00 91.06 94 ASP A C 1
ATOM 724 O O . ASP A 1 94 ? -10.126 -12.669 0.873 1.00 91.06 94 ASP A O 1
ATOM 728 N N . GLY A 1 95 ? -9.619 -11.853 2.898 1.00 91.94 95 GLY A N 1
ATOM 729 C CA . GLY A 1 95 ? -8.167 -11.993 2.755 1.00 91.94 95 GLY A CA 1
ATOM 730 C C . GLY A 1 95 ? -7.515 -10.967 1.823 1.00 91.94 95 GLY A C 1
ATOM 731 O O . GLY A 1 95 ? -6.308 -11.028 1.619 1.00 91.94 95 GLY A O 1
ATOM 732 N N . LYS A 1 96 ? -8.270 -10.011 1.273 1.00 95.62 96 LYS A N 1
ATOM 733 C CA . LYS A 1 96 ? -7.752 -8.921 0.438 1.00 95.62 96 LYS A CA 1
ATOM 734 C C . LYS A 1 96 ? -7.537 -7.666 1.263 1.00 95.62 96 LYS A C 1
ATOM 736 O O . LYS A 1 96 ? -8.411 -7.282 2.039 1.00 95.62 96 LYS A O 1
ATOM 741 N N . LEU A 1 97 ? -6.407 -7.007 1.052 1.00 97.12 97 LEU A N 1
ATOM 742 C CA . LEU A 1 97 ? -6.173 -5.666 1.568 1.00 97.12 97 LEU A CA 1
ATOM 743 C C . LEU A 1 97 ? -6.830 -4.641 0.636 1.00 97.12 97 LEU A C 1
ATOM 745 O O . LEU A 1 97 ? -6.538 -4.609 -0.557 1.00 97.12 97 LEU A O 1
ATOM 749 N N . VAL A 1 98 ? -7.684 -3.782 1.182 1.00 95.94 98 VAL A N 1
ATOM 750 C CA . VAL A 1 98 ? -8.315 -2.655 0.478 1.00 95.94 98 VAL A CA 1
ATOM 751 C C . VAL A 1 98 ? -8.162 -1.368 1.292 1.00 95.94 98 VAL A C 1
ATOM 753 O O . VAL A 1 98 ? -7.820 -1.415 2.474 1.00 95.94 98 VAL A O 1
ATOM 756 N N . ASN A 1 99 ? -8.413 -0.222 0.665 1.00 95.69 99 ASN A N 1
ATOM 757 C CA . ASN A 1 99 ? -8.385 1.102 1.288 1.00 95.69 99 ASN A CA 1
ATOM 758 C C . ASN A 1 99 ? -9.808 1.708 1.352 1.00 95.69 99 ASN A C 1
ATOM 760 O O . ASN A 1 99 ? -10.670 1.319 0.570 1.00 95.69 99 ASN A O 1
ATOM 764 N N . GLU A 1 100 ? -10.066 2.641 2.276 1.00 91.00 100 GLU A N 1
ATOM 765 C CA . GLU A 1 100 ? -11.386 3.272 2.514 1.00 91.00 100 GLU A CA 1
ATOM 766 C C . GLU A 1 100 ? -11.849 4.215 1.379 1.00 91.00 100 GLU A C 1
ATOM 768 O O . GLU A 1 100 ? -13.024 4.570 1.309 1.00 91.00 100 GLU A O 1
ATOM 773 N N . GLY A 1 101 ? -10.955 4.606 0.467 1.00 85.00 101 GLY A N 1
ATOM 774 C CA . GLY A 1 101 ? -11.276 5.470 -0.673 1.00 85.00 101 GLY A CA 1
ATOM 775 C C . GLY A 1 101 ? -11.750 4.724 -1.923 1.00 85.00 101 GLY A C 1
ATOM 776 O O . GLY A 1 101 ? -11.588 3.513 -2.051 1.00 85.00 101 GLY A O 1
ATOM 777 N N . GLU A 1 102 ? -12.281 5.476 -2.889 1.00 88.62 102 GLU A N 1
ATOM 778 C CA . GLU A 1 102 ? -12.426 4.984 -4.261 1.00 88.62 102 GLU A CA 1
ATOM 779 C C . GLU A 1 102 ? -11.033 4.739 -4.863 1.00 88.62 102 GLU A C 1
ATOM 781 O O . GLU A 1 102 ? -10.089 5.498 -4.620 1.00 88.62 102 GLU A O 1
ATOM 786 N N . GLY A 1 103 ? -10.882 3.643 -5.602 1.00 94.94 103 GLY A N 1
ATOM 787 C CA . GLY A 1 103 ? -9.635 3.295 -6.271 1.00 94.94 103 GLY A CA 1
ATOM 788 C C . GLY A 1 103 ? -9.324 1.808 -6.262 1.00 94.94 103 GLY A C 1
ATOM 789 O O . GLY A 1 103 ? -10.132 0.972 -5.850 1.00 94.94 103 GLY A O 1
ATOM 790 N N . GLU A 1 104 ? -8.128 1.495 -6.738 1.00 96.94 104 GLU A N 1
ATOM 791 C CA . GLU A 1 104 ? -7.608 0.139 -6.824 1.00 96.94 104 GLU A CA 1
ATOM 792 C C . GLU A 1 104 ? -6.096 0.103 -6.590 1.00 96.94 104 GLU A C 1
ATOM 794 O O . GLU A 1 104 ? -5.385 1.110 -6.699 1.00 96.94 104 GLU A O 1
ATOM 799 N N . TRP A 1 105 ? -5.595 -1.086 -6.260 1.00 97.81 105 TRP A N 1
ATOM 800 C CA . TRP A 1 105 ? -4.163 -1.324 -6.211 1.00 97.81 105 TRP A CA 1
ATOM 801 C C . TRP A 1 105 ? -3.614 -1.483 -7.622 1.00 97.81 105 TRP A C 1
ATOM 803 O O . TRP A 1 105 ? -4.116 -2.274 -8.415 1.00 97.81 105 TRP A O 1
ATOM 813 N N . CYS A 1 106 ? -2.523 -0.783 -7.900 1.00 97.12 106 CYS A N 1
ATOM 814 C CA . CYS A 1 106 ? -1.811 -0.840 -9.163 1.00 97.12 106 CYS A CA 1
ATOM 815 C C . CYS A 1 106 ? -0.320 -1.078 -8.922 1.00 97.12 106 CYS A C 1
ATOM 817 O O . CYS A 1 106 ? 0.296 -0.467 -8.046 1.00 97.12 106 CYS A O 1
ATOM 819 N N . ALA A 1 107 ? 0.280 -1.928 -9.745 1.00 96.75 107 ALA A N 1
ATOM 820 C CA . ALA A 1 107 ? 1.716 -2.117 -9.833 1.00 96.75 107 ALA A CA 1
ATOM 821 C C . ALA A 1 107 ? 2.277 -1.283 -10.994 1.00 96.75 107 ALA A C 1
ATOM 823 O O . ALA A 1 107 ? 1.815 -1.383 -12.132 1.00 96.75 107 ALA A O 1
ATOM 824 N N . PHE A 1 108 ? 3.299 -0.478 -10.710 1.00 95.62 108 PHE A N 1
ATOM 825 C CA . PHE A 1 108 ? 4.008 0.344 -11.691 1.00 95.62 108 PHE A CA 1
ATOM 826 C C . PHE A 1 108 ? 5.428 -0.194 -11.880 1.00 95.62 108 PHE A C 1
ATOM 828 O O . PHE A 1 108 ? 6.141 -0.349 -10.884 1.00 95.62 108 PHE A O 1
ATOM 835 N N . PRO A 1 109 ? 5.870 -0.470 -13.116 1.00 94.31 109 PRO A N 1
ATOM 836 C CA . PRO A 1 109 ? 7.182 -1.044 -13.356 1.00 94.31 109 PRO A CA 1
ATOM 837 C C . PRO A 1 109 ? 8.273 -0.017 -13.050 1.00 94.31 109 PRO A C 1
ATOM 839 O O . PRO A 1 109 ? 8.163 1.163 -13.394 1.00 94.31 109 PRO A O 1
ATOM 842 N N . LEU A 1 110 ? 9.356 -0.475 -12.431 1.00 91.38 110 LEU A N 1
ATOM 843 C CA . LEU A 1 110 ? 10.555 0.324 -12.208 1.00 91.38 110 LEU A CA 1
ATOM 844 C C . LEU A 1 110 ? 11.561 0.089 -13.335 1.00 91.38 110 LEU A C 1
ATOM 846 O O . LEU A 1 110 ? 11.738 -1.034 -13.804 1.00 91.38 110 LEU A O 1
ATOM 850 N N . GLN A 1 111 ? 12.280 1.140 -13.739 1.00 87.69 111 GLN A N 1
ATOM 851 C CA . GLN A 1 111 ? 13.332 1.031 -14.762 1.00 87.69 111 GLN A CA 1
ATOM 852 C C . GLN A 1 111 ? 14.460 0.077 -14.347 1.00 87.69 111 GLN A C 1
ATOM 854 O O . GLN A 1 111 ? 15.070 -0.575 -15.189 1.00 87.69 111 GLN A O 1
ATOM 859 N N . THR A 1 112 ? 14.717 -0.021 -13.043 1.00 84.44 112 THR A N 1
ATOM 860 C CA . THR A 1 112 ? 15.706 -0.919 -12.433 1.00 84.44 112 THR A CA 1
ATOM 861 C C . THR A 1 112 ? 15.223 -2.368 -12.324 1.00 84.44 112 THR A C 1
ATOM 863 O O . THR A 1 112 ? 15.947 -3.211 -11.803 1.00 84.44 112 THR A O 1
ATOM 866 N N . GLY A 1 113 ? 14.008 -2.666 -12.794 1.00 87.81 113 GLY A N 1
ATOM 867 C CA . GLY A 1 113 ? 13.331 -3.939 -12.582 1.00 87.81 113 GLY A CA 1
ATOM 868 C C . GLY A 1 113 ? 12.503 -3.960 -11.296 1.00 87.81 113 GLY A C 1
ATOM 869 O O . GLY A 1 113 ? 12.766 -3.229 -10.338 1.00 87.81 113 GLY A O 1
ATOM 870 N N . GLY A 1 114 ? 11.485 -4.820 -11.287 1.00 92.12 114 GLY A N 1
ATOM 871 C CA . GLY A 1 114 ? 10.490 -4.890 -10.220 1.00 92.12 114 GLY A CA 1
ATOM 872 C C . GLY A 1 114 ? 9.366 -3.868 -10.382 1.00 92.12 114 GLY A C 1
ATOM 873 O O . GLY A 1 114 ? 9.267 -3.177 -11.397 1.00 92.12 114 GLY A O 1
ATOM 874 N N . TRP A 1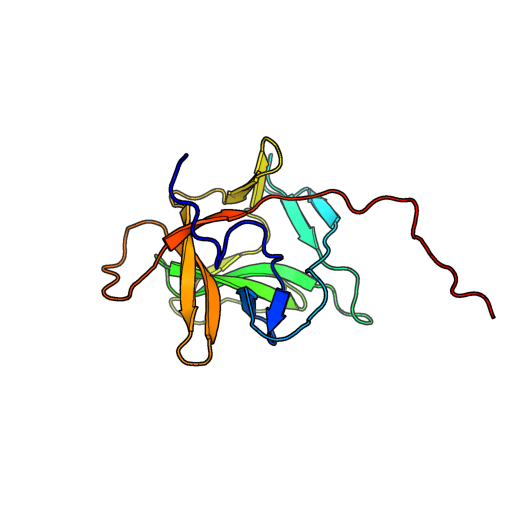 115 ? 8.506 -3.796 -9.370 1.00 95.38 115 TRP A N 1
ATOM 875 C CA . TRP A 1 115 ? 7.289 -2.989 -9.404 1.00 95.38 115 TRP A CA 1
ATOM 876 C C . TRP A 1 115 ? 7.098 -2.240 -8.093 1.00 95.38 115 TRP A C 1
ATOM 878 O O . TRP A 1 115 ? 7.291 -2.819 -7.029 1.00 95.38 115 TRP A O 1
ATOM 888 N N . VAL A 1 116 ? 6.671 -0.982 -8.154 1.00 96.25 116 VAL A N 1
ATOM 889 C CA . VAL A 1 116 ? 6.163 -0.259 -6.982 1.00 96.25 116 VAL A CA 1
ATOM 890 C C . VAL A 1 116 ? 4.648 -0.397 -6.921 1.00 96.25 116 VAL A C 1
ATOM 892 O O . VAL A 1 116 ? 3.970 -0.256 -7.940 1.00 96.25 116 VAL A O 1
ATOM 895 N N . VAL A 1 117 ? 4.120 -0.675 -5.732 1.00 97.75 117 VAL A N 1
ATOM 896 C CA . VAL A 1 117 ? 2.677 -0.810 -5.515 1.00 97.75 117 VAL A CA 1
ATOM 897 C C . VAL A 1 117 ? 2.106 0.535 -5.074 1.00 97.75 117 VAL A C 1
ATOM 899 O O . VAL A 1 117 ? 2.679 1.234 -4.236 1.00 97.75 117 VAL A O 1
ATOM 902 N N . LYS A 1 118 ? 0.985 0.924 -5.678 1.00 98.00 118 LYS A N 1
ATOM 903 C CA . LYS A 1 118 ? 0.322 2.210 -5.455 1.00 98.00 118 LYS A CA 1
ATOM 904 C C . LYS A 1 118 ? -1.189 2.040 -5.369 1.00 98.00 118 LYS A C 1
ATOM 906 O O . LYS A 1 118 ? -1.739 1.157 -6.019 1.00 98.00 118 LYS A O 1
ATOM 911 N N . TRP A 1 119 ? -1.846 2.909 -4.613 1.00 97.88 119 TRP A N 1
ATOM 912 C CA . TRP A 1 119 ? -3.292 3.106 -4.659 1.00 97.88 119 TRP A CA 1
ATOM 913 C C . TRP A 1 119 ? -3.614 4.206 -5.671 1.00 97.88 119 TRP A C 1
ATOM 915 O O . TRP A 1 119 ? -3.102 5.323 -5.553 1.00 97.88 119 TRP A O 1
ATOM 925 N N . TYR A 1 120 ? -4.434 3.891 -6.669 1.00 97.38 120 TYR A N 1
ATOM 926 C CA . TYR A 1 120 ? -4.830 4.814 -7.731 1.00 97.38 120 TYR A CA 1
ATOM 927 C C . TYR A 1 120 ? -6.347 5.003 -7.712 1.00 97.38 120 TYR A C 1
ATOM 929 O O . TYR A 1 120 ? -7.085 4.026 -7.801 1.00 97.38 120 TYR A O 1
ATOM 937 N N . ASP A 1 121 ? -6.809 6.250 -7.599 1.00 95.81 121 ASP A N 1
ATOM 938 C CA . ASP A 1 121 ? -8.244 6.572 -7.497 1.00 95.81 121 ASP A CA 1
ATOM 939 C C . ASP A 1 121 ? -8.900 6.950 -8.839 1.00 95.81 121 ASP A C 1
ATOM 941 O O . ASP A 1 121 ? -10.096 7.223 -8.894 1.00 95.81 121 ASP A O 1
ATOM 945 N N . GLY A 1 122 ? -8.132 6.966 -9.935 1.00 93.94 122 GLY A N 1
ATOM 946 C CA . GLY A 1 122 ? -8.643 7.304 -11.266 1.00 93.94 122 GLY A CA 1
ATOM 947 C C . GLY A 1 122 ? -8.632 8.795 -11.620 1.00 93.94 122 GLY A C 1
ATOM 948 O O . GLY A 1 122 ? -8.915 9.137 -12.769 1.00 93.94 122 GLY A O 1
ATOM 949 N N . SER A 1 123 ? -8.306 9.693 -10.685 1.00 94.19 123 SER A N 1
ATOM 950 C CA . SER A 1 123 ? -8.402 11.146 -10.906 1.00 94.19 123 SER A CA 1
ATOM 951 C C . SER A 1 123 ? -7.235 11.748 -11.698 1.00 94.19 123 SER A C 1
ATOM 953 O O . SER A 1 123 ? -7.389 12.804 -12.317 1.00 94.19 123 SER A O 1
ATOM 955 N N . LEU A 1 124 ? -6.072 11.088 -11.716 1.00 91.25 124 LEU A N 1
ATOM 956 C CA . LEU A 1 124 ? -4.882 11.559 -12.429 1.00 91.25 124 LEU A CA 1
ATOM 957 C C . LEU A 1 124 ? -4.727 10.892 -13.792 1.00 91.25 124 LEU A C 1
ATOM 959 O O . LEU A 1 124 ? -4.765 9.676 -13.912 1.00 91.25 124 LEU A O 1
ATOM 963 N N . ALA A 1 125 ? -4.415 11.676 -14.824 1.00 89.75 125 ALA A N 1
ATOM 964 C CA . ALA A 1 125 ? -4.022 11.120 -16.114 1.00 89.75 125 ALA A CA 1
ATOM 965 C C . ALA A 1 125 ? -2.633 10.458 -16.019 1.00 89.75 125 ALA A C 1
ATOM 967 O O . ALA A 1 125 ? -1.598 11.126 -16.067 1.00 89.75 125 ALA A O 1
ATOM 968 N N . VAL A 1 126 ? -2.612 9.132 -15.896 1.00 88.88 126 VAL A N 1
ATOM 969 C CA . VAL A 1 126 ? -1.387 8.327 -15.870 1.00 88.88 126 VAL A CA 1
ATOM 970 C C . VAL A 1 126 ? -1.015 7.902 -17.292 1.00 88.88 126 VAL A C 1
ATOM 972 O O . VAL A 1 126 ? -1.720 7.120 -17.921 1.00 88.88 126 VAL A O 1
ATOM 975 N N . ILE A 1 127 ? 0.121 8.398 -17.792 1.00 85.69 127 ILE A N 1
ATOM 976 C CA . ILE A 1 127 ? 0.678 8.022 -19.110 1.00 85.69 127 ILE A CA 1
ATOM 977 C C . ILE A 1 127 ? 1.685 6.862 -19.042 1.00 85.69 127 ILE A C 1
ATOM 979 O O . ILE A 1 127 ? 2.202 6.425 -20.068 1.00 85.69 127 ILE A O 1
ATOM 983 N N . ALA A 1 128 ? 2.010 6.400 -17.834 1.00 84.50 128 ALA A N 1
ATOM 984 C CA . ALA A 1 128 ? 2.909 5.277 -17.610 1.00 84.50 128 ALA A CA 1
ATOM 985 C C . ALA A 1 128 ? 2.155 3.946 -17.709 1.00 84.50 128 ALA A C 1
ATOM 987 O O . ALA A 1 128 ? 0.969 3.874 -17.395 1.00 84.50 128 ALA A O 1
ATOM 988 N N . ASN A 1 129 ? 2.862 2.877 -18.081 1.00 89.38 129 ASN A N 1
ATOM 989 C CA . ASN A 1 129 ? 2.314 1.528 -17.974 1.00 89.38 129 ASN A CA 1
ATOM 990 C C . ASN A 1 129 ? 2.076 1.193 -16.496 1.00 89.38 129 ASN A C 1
ATOM 992 O O . ASN A 1 129 ? 2.944 1.438 -15.660 1.00 89.38 129 ASN A O 1
ATOM 996 N N . TYR A 1 130 ? 0.926 0.606 -16.190 1.00 93.31 130 TYR A N 1
ATOM 997 C CA . TYR A 1 130 ? 0.615 0.043 -14.882 1.00 93.31 130 TYR A CA 1
ATOM 998 C C . TYR A 1 130 ? -0.268 -1.186 -15.059 1.00 93.31 130 TYR A C 1
ATOM 1000 O O . TYR A 1 130 ? -0.842 -1.411 -16.127 1.00 93.31 130 TYR A O 1
ATOM 1008 N N . MET A 1 131 ? -0.364 -1.979 -14.002 1.00 94.19 131 MET A N 1
ATOM 1009 C CA . MET A 1 131 ? -1.204 -3.164 -13.961 1.00 94.19 131 MET A CA 1
ATOM 1010 C C . MET A 1 131 ? -2.052 -3.139 -12.692 1.00 94.19 131 MET A C 1
ATOM 1012 O O . MET A 1 131 ? -1.472 -3.049 -11.610 1.00 94.19 131 MET A O 1
ATOM 1016 N N . PRO A 1 132 ? -3.389 -3.217 -12.788 1.00 95.00 132 PRO A N 1
ATOM 1017 C CA . PRO A 1 132 ? -4.235 -3.460 -11.626 1.00 95.00 132 PRO A CA 1
ATOM 1018 C C . PRO A 1 132 ? -3.871 -4.790 -10.960 1.00 95.00 132 PRO A C 1
ATOM 1020 O O . PRO A 1 132 ? -3.654 -5.793 -11.643 1.00 95.00 132 PRO A O 1
ATOM 1023 N N . VAL A 1 133 ? -3.795 -4.800 -9.634 1.00 96.12 133 VAL A N 1
ATOM 1024 C CA . VAL A 1 133 ? -3.416 -5.967 -8.829 1.00 96.12 133 VAL A CA 1
ATOM 1025 C C . VAL A 1 133 ? -4.338 -6.118 -7.625 1.00 96.12 133 VAL A C 1
ATOM 1027 O O . VAL A 1 133 ? -5.026 -5.188 -7.216 1.00 96.12 133 VAL A O 1
ATOM 1030 N N . GLU A 1 134 ? -4.331 -7.300 -7.020 1.00 96.38 134 GLU A N 1
ATOM 1031 C CA . GLU A 1 134 ? -4.931 -7.525 -5.707 1.00 96.38 134 GLU A CA 1
ATOM 1032 C C . GLU A 1 134 ? -3.822 -7.848 -4.708 1.00 96.38 134 GLU A C 1
ATOM 1034 O O . GLU A 1 134 ? -2.918 -8.630 -5.005 1.00 96.38 134 GLU A O 1
ATOM 1039 N N . ILE A 1 135 ? -3.900 -7.272 -3.510 1.00 96.75 135 ILE A N 1
ATOM 1040 C CA . ILE A 1 135 ? -2.993 -7.615 -2.415 1.00 96.75 135 ILE A CA 1
ATOM 1041 C C . ILE A 1 135 ? -3.701 -8.626 -1.520 1.00 96.75 135 ILE A C 1
ATOM 1043 O O . ILE A 1 135 ? -4.731 -8.318 -0.918 1.00 96.75 135 ILE A O 1
ATOM 1047 N N . LEU A 1 136 ? -3.141 -9.832 -1.436 1.00 96.00 136 LEU A N 1
ATOM 1048 C CA . LEU A 1 136 ? -3.648 -10.901 -0.581 1.00 96.00 136 LEU A CA 1
ATOM 1049 C C . LEU A 1 136 ? -2.836 -10.974 0.711 1.00 96.00 136 LEU A C 1
ATOM 1051 O O . LEU A 1 136 ? -1.611 -11.090 0.688 1.00 96.00 136 LEU A O 1
ATOM 1055 N N . MET A 1 137 ? -3.538 -10.952 1.836 1.00 93.81 137 MET A N 1
ATOM 1056 C CA . MET A 1 137 ? -2.982 -11.158 3.164 1.00 93.81 137 MET A CA 1
ATOM 1057 C C . MET A 1 137 ? -2.969 -12.654 3.466 1.00 93.81 137 MET A C 1
ATOM 1059 O O . MET A 1 137 ? -3.991 -13.334 3.351 1.00 93.81 137 MET A O 1
ATOM 1063 N N . LYS A 1 138 ? -1.812 -13.169 3.882 1.00 92.44 138 LYS A N 1
ATOM 1064 C CA . LYS A 1 138 ? -1.667 -14.549 4.346 1.00 92.44 138 LYS A CA 1
ATOM 1065 C C . LYS A 1 138 ? -1.259 -14.545 5.811 1.00 92.44 138 LYS A C 1
ATOM 1067 O O . LYS A 1 138 ? -0.319 -13.847 6.183 1.00 92.44 138 LYS A O 1
ATOM 1072 N N . GLU A 1 139 ? -1.939 -15.347 6.625 1.00 89.25 139 GLU A N 1
ATOM 1073 C CA . GLU A 1 139 ? -1.503 -15.584 7.999 1.00 89.25 139 GLU A CA 1
ATOM 1074 C C . GLU A 1 139 ? -0.112 -16.230 8.008 1.00 89.25 139 GLU A C 1
ATOM 1076 O O . GLU A 1 139 ? 0.176 -17.159 7.246 1.00 89.25 139 GLU A O 1
ATOM 1081 N N . VAL A 1 140 ? 0.759 -15.727 8.879 1.00 84.12 140 VAL A N 1
ATOM 1082 C CA . VAL A 1 140 ? 2.041 -16.367 9.164 1.00 84.12 140 VAL A CA 1
ATOM 1083 C C . VAL A 1 140 ? 1.752 -17.561 10.071 1.00 84.12 140 VAL A C 1
ATOM 1085 O O . VAL A 1 140 ? 1.201 -17.390 11.159 1.00 84.12 140 VAL A O 1
ATOM 1088 N N . ASP A 1 141 ? 2.100 -18.774 9.633 1.00 72.88 141 ASP A N 1
ATOM 1089 C CA . ASP A 1 141 ? 1.910 -19.979 10.441 1.00 72.88 141 ASP A CA 1
ATOM 1090 C C . ASP A 1 141 ? 2.587 -19.810 11.813 1.00 72.88 141 ASP A C 1
ATOM 1092 O O . ASP A 1 141 ? 3.804 -19.633 11.912 1.00 72.88 141 ASP A O 1
ATOM 1096 N N . LYS A 1 142 ? 1.802 -19.940 12.893 1.00 54.72 142 LYS A N 1
ATOM 1097 C CA . LYS A 1 142 ? 2.257 -19.862 14.300 1.00 54.72 142 LYS A CA 1
ATOM 1098 C C . LYS A 1 142 ? 3.296 -20.934 14.691 1.00 54.72 142 LYS A C 1
ATOM 1100 O O . LYS A 1 142 ? 3.731 -20.974 15.838 1.00 54.72 142 LYS A O 1
ATOM 1105 N N . GLY A 1 143 ? 3.683 -21.816 13.765 1.00 45.94 143 GLY A N 1
ATOM 1106 C CA . GLY A 1 143 ? 4.602 -22.937 13.983 1.00 45.94 143 GLY A CA 1
ATOM 1107 C C . GLY A 1 143 ? 6.097 -22.600 13.940 1.00 45.94 143 GLY A C 1
ATOM 1108 O O . GLY A 1 143 ? 6.894 -23.450 14.317 1.00 45.94 143 GLY A O 1
ATOM 1109 N N . ASN A 1 144 ? 6.488 -21.387 13.531 1.00 40.34 144 ASN A N 1
ATOM 1110 C CA . ASN A 1 144 ? 7.897 -20.969 13.429 1.00 40.34 144 ASN A CA 1
ATOM 1111 C C . ASN A 1 144 ? 8.246 -19.781 14.345 1.00 40.34 144 ASN A C 1
ATOM 1113 O O . ASN A 1 144 ? 9.044 -18.915 13.989 1.00 40.34 144 ASN A O 1
ATOM 1117 N N . HIS A 1 145 ? 7.665 -19.718 15.543 1.00 46.84 145 HIS A N 1
ATOM 1118 C CA . HIS A 1 145 ? 8.158 -18.812 16.580 1.00 46.84 145 HIS A CA 1
ATOM 1119 C C . HIS A 1 145 ? 9.363 -19.442 17.306 1.00 46.84 145 HIS A C 1
ATOM 1121 O O . HIS A 1 145 ? 9.216 -20.376 18.085 1.00 46.84 145 HIS A O 1
ATOM 1127 N N . ASN A 1 146 ? 10.544 -18.871 17.048 1.00 42.47 146 ASN A N 1
ATOM 1128 C CA . ASN A 1 146 ? 11.723 -18.804 17.921 1.00 42.47 146 ASN A CA 1
ATOM 1129 C C . ASN A 1 146 ? 12.429 -20.112 18.332 1.00 42.47 146 ASN A C 1
ATOM 1131 O O . ASN A 1 146 ? 12.313 -20.555 19.469 1.00 42.47 146 ASN A O 1
ATOM 1135 N N . ASN A 1 147 ? 13.352 -20.585 17.488 1.00 36.31 147 ASN A N 1
ATOM 1136 C CA . ASN A 1 147 ? 14.593 -21.217 17.968 1.00 36.31 147 ASN A CA 1
ATOM 1137 C C . ASN A 1 147 ? 15.726 -20.174 18.035 1.00 36.31 147 ASN A C 1
ATOM 1139 O O . ASN A 1 147 ? 16.771 -20.309 17.405 1.00 36.31 147 ASN A O 1
ATOM 1143 N N . LEU A 1 148 ? 15.504 -19.108 18.808 1.00 43.94 148 LEU A N 1
ATOM 1144 C CA . LEU A 1 148 ? 16.580 -18.282 19.359 1.00 43.94 148 LEU A CA 1
ATOM 1145 C C . LEU A 1 148 ? 16.696 -18.605 20.852 1.00 43.94 148 LEU A C 1
ATOM 1147 O O . LEU A 1 148 ? 16.324 -17.820 21.718 1.00 43.94 148 LEU A O 1
ATOM 1151 N N . GLN A 1 149 ? 17.176 -19.814 21.132 1.00 40.59 149 GLN A N 1
ATOM 1152 C CA . GLN A 1 149 ? 17.842 -20.153 22.384 1.00 40.59 149 GLN A CA 1
ATOM 1153 C C . GLN A 1 149 ? 19.143 -20.868 22.029 1.00 40.59 149 GLN A C 1
ATOM 1155 O O . GLN A 1 149 ? 19.127 -22.040 21.650 1.00 40.59 149 GLN A O 1
ATOM 1160 N N . ASN A 1 150 ? 20.244 -20.116 22.069 1.00 35.97 150 ASN A N 1
ATOM 1161 C CA . ASN A 1 150 ? 21.468 -20.424 22.821 1.00 35.97 150 ASN A CA 1
ATOM 1162 C C . ASN A 1 150 ? 22.505 -19.324 22.601 1.00 35.97 150 ASN A C 1
ATOM 1164 O O . ASN A 1 150 ? 22.896 -19.109 21.433 1.00 35.97 150 ASN A O 1
#